Protein AF-A0A9D3YGG3-F1 (afdb_monomer)

Foldseek 3Di:
DWWKKWKWAAADPVCVVDVNTDTQFIDGHDPDDPDDDDDTHGDPPRDYDDMDIDTPDPDDDDDPDDDDDDDD

Radius of gyration: 12.68 Å; Cα contacts (8 Å, |Δi|>4): 111; chains: 1; bounding box: 32×18×36 Å

Nearest PDB structures (foldseek):
  6elt-assembly1_A  TM=4.762E-01  e=2.058E+00  Malus domestica
  4i8d-assembly1_A  TM=4.231E-01  e=9.214E+00  Trichoderma reesei

Organism: Dreissena polymorpha (NCBI:txid45954)

Secondary structure (DSSP, 8-state):
-EEEEEEEEESSHHHHTTTTSEEEEEEEEEE--SS------PPTT---SEEEEEE-SSS----S--------

Mean predicted aligned error: 5.81 Å

Sequence (72 aa):
RNTNITVLIANSLAALDTNQANVCGHYDGPPVAPHNQGRVKCAPKSTGKYVKFLHKINNVLNMCEVSFYSKM

pLDDT: mean 82.19, std 11.49, range [54.62, 93.88]

Solvent-accessible surface area (backbone atoms only — not comparable to full-atom values): 4803 Å² total; per-residue (Å²): 110,61,45,50,35,40,34,32,29,13,80,43,73,70,30,65,78,43,96,67,34,44,74,27,35,62,40,84,43,72,51,81,58,100,80,77,88,83,84,66,69,58,45,88,88,70,69,56,79,41,78,47,80,45,62,84,57,104,60,88,86,83,76,95,78,87,86,86,86,78,89,128

Structure (mmCIF, N/CA/C/O backbone):
data_AF-A0A9D3YGG3-F1
#
_entry.id   AF-A0A9D3YGG3-F1
#
loop_
_atom_site.group_PDB
_atom_site.id
_atom_site.type_symbol
_atom_site.label_atom_id
_atom_site.label_alt_id
_atom_site.label_comp_id
_atom_site.label_asym_id
_atom_site.label_entity_id
_atom_site.label_seq_id
_atom_site.pdbx_PDB_ins_code
_atom_site.Cartn_x
_atom_site.Cartn_y
_atom_site.Cartn_z
_atom_site.occupancy
_atom_site.B_iso_or_equiv
_atom_site.auth_seq_id
_atom_site.auth_comp_id
_atom_site.auth_asym_id
_atom_site.auth_atom_id
_atom_site.pdbx_PDB_model_num
ATOM 1 N N . ARG A 1 1 ? 12.586 7.018 -15.150 1.00 57.88 1 ARG A N 1
ATOM 2 C CA . ARG A 1 1 ? 11.270 7.440 -14.603 1.00 57.88 1 ARG A CA 1
ATOM 3 C C . ARG A 1 1 ? 11.205 6.951 -13.166 1.00 57.88 1 ARG A C 1
ATOM 5 O O . ARG A 1 1 ? 11.551 5.796 -12.957 1.00 57.88 1 ARG A O 1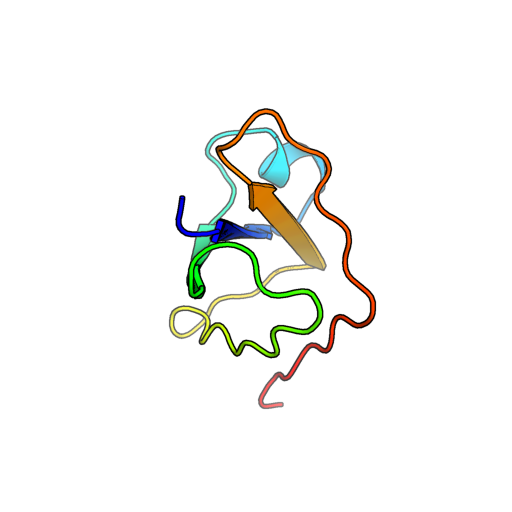
ATOM 12 N N . ASN A 1 2 ? 10.852 7.811 -12.212 1.00 62.00 2 ASN A N 1
ATOM 13 C CA . ASN A 1 2 ? 10.767 7.438 -10.796 1.00 62.00 2 ASN A CA 1
ATOM 14 C C . ASN A 1 2 ? 9.630 6.434 -10.587 1.00 62.00 2 ASN A C 1
ATOM 16 O O . ASN A 1 2 ? 8.591 6.540 -11.244 1.00 62.00 2 ASN A O 1
ATOM 20 N N . THR A 1 3 ? 9.830 5.466 -9.699 1.00 72.06 3 THR A N 1
ATOM 21 C CA . THR A 1 3 ? 8.775 4.525 -9.312 1.00 72.06 3 THR A CA 1
ATOM 22 C C . THR A 1 3 ? 7.866 5.227 -8.309 1.00 72.06 3 THR A C 1
ATOM 24 O O . THR A 1 3 ? 8.303 5.526 -7.201 1.00 72.06 3 THR A O 1
ATOM 27 N N . ASN A 1 4 ? 6.618 5.502 -8.697 1.00 84.19 4 ASN A N 1
ATOM 28 C CA . ASN A 1 4 ? 5.617 6.112 -7.820 1.00 84.19 4 ASN A CA 1
ATOM 29 C C . ASN A 1 4 ? 4.575 5.059 -7.427 1.00 84.19 4 ASN A C 1
ATOM 31 O O . ASN A 1 4 ? 3.806 4.592 -8.276 1.00 84.19 4 ASN A O 1
ATOM 35 N N . ILE A 1 5 ? 4.578 4.674 -6.150 1.00 88.12 5 ILE A N 1
ATOM 36 C CA . ILE A 1 5 ? 3.623 3.717 -5.584 1.00 88.12 5 ILE A CA 1
ATOM 37 C C . ILE A 1 5 ? 2.742 4.447 -4.579 1.00 88.12 5 ILE A C 1
ATOM 39 O O . ILE A 1 5 ? 3.234 5.101 -3.664 1.00 88.12 5 ILE A O 1
ATOM 43 N N . THR A 1 6 ? 1.431 4.304 -4.723 1.00 90.69 6 THR A N 1
ATOM 44 C CA . THR A 1 6 ? 0.454 4.733 -3.720 1.00 90.69 6 THR A CA 1
ATOM 45 C C . THR A 1 6 ? 0.002 3.523 -2.916 1.00 90.69 6 THR A C 1
ATOM 47 O O . THR A 1 6 ? -0.432 2.527 -3.489 1.00 90.69 6 THR A O 1
ATOM 50 N N . VAL A 1 7 ? 0.101 3.604 -1.594 1.00 92.25 7 VAL A N 1
ATOM 51 C CA . VAL A 1 7 ? -0.331 2.551 -0.675 1.00 92.25 7 VAL A CA 1
ATOM 52 C C . VAL A 1 7 ? -1.709 2.912 -0.141 1.00 92.25 7 VAL A C 1
ATOM 54 O O . VAL A 1 7 ? -1.883 3.957 0.488 1.00 92.25 7 VAL A O 1
ATOM 57 N N . LEU A 1 8 ? -2.687 2.048 -0.386 1.00 93.81 8 LEU A N 1
ATOM 58 C CA . LEU A 1 8 ? -4.060 2.184 0.088 1.00 93.81 8 LEU A CA 1
ATOM 59 C C . LEU A 1 8 ? -4.355 1.167 1.186 1.00 93.81 8 LEU A C 1
ATOM 61 O O . LEU A 1 8 ? -3.851 0.048 1.129 1.00 93.81 8 LEU A O 1
ATOM 65 N N . ILE A 1 9 ? -5.204 1.537 2.142 1.00 93.31 9 ILE A N 1
ATOM 66 C CA . ILE A 1 9 ? -5.656 0.677 3.237 1.00 93.31 9 ILE A CA 1
ATOM 67 C C . ILE A 1 9 ? -7.181 0.734 3.345 1.00 93.31 9 ILE A C 1
ATOM 69 O O . ILE A 1 9 ? -7.778 1.811 3.276 1.00 93.31 9 ILE A O 1
ATOM 73 N N . ALA A 1 10 ? -7.817 -0.423 3.535 1.00 93.88 10 ALA A N 1
ATOM 74 C CA . ALA A 1 10 ? -9.261 -0.514 3.731 1.00 93.88 10 ALA A CA 1
ATOM 75 C C . ALA A 1 10 ? -9.680 -1.725 4.583 1.00 93.88 10 ALA A C 1
ATOM 77 O O . ALA A 1 10 ? -8.900 -2.646 4.829 1.00 93.88 10 ALA A O 1
ATOM 78 N N . ASN A 1 11 ? -10.946 -1.745 5.013 1.00 93.31 11 ASN A N 1
ATOM 79 C CA . ASN A 1 11 ? -11.537 -2.846 5.789 1.00 93.31 11 ASN A CA 1
ATOM 80 C C . ASN A 1 11 ? -12.203 -3.937 4.929 1.00 93.31 11 ASN A C 1
ATOM 82 O O . ASN A 1 11 ? -12.566 -4.989 5.451 1.00 93.31 11 ASN A O 1
ATOM 86 N N . SER A 1 12 ? -12.326 -3.732 3.615 1.00 93.19 12 SER A N 1
ATOM 87 C CA . SER A 1 12 ? -12.844 -4.722 2.663 1.00 93.19 12 SER A CA 1
ATOM 88 C C . SER A 1 12 ? -12.103 -4.639 1.325 1.00 93.19 12 SER A C 1
ATOM 90 O O . SER A 1 12 ? -11.547 -3.593 0.989 1.00 93.19 12 SER A O 1
ATOM 92 N N . LEU A 1 13 ? -12.104 -5.731 0.551 1.00 90.31 13 LEU A N 1
ATOM 93 C CA . LEU A 1 13 ? -11.534 -5.740 -0.803 1.00 90.31 13 LEU A CA 1
ATOM 94 C C . LEU A 1 13 ? -12.282 -4.772 -1.730 1.00 90.31 13 LEU A C 1
ATOM 96 O O . LEU A 1 13 ? -11.650 -3.977 -2.410 1.00 90.31 13 LEU A O 1
ATOM 100 N N . ALA A 1 14 ? -13.618 -4.756 -1.681 1.00 90.81 14 ALA A N 1
ATOM 101 C CA . ALA A 1 14 ? -14.432 -3.840 -2.487 1.00 90.81 14 ALA A CA 1
ATOM 102 C C . ALA A 1 14 ? -14.118 -2.358 -2.204 1.00 90.81 14 ALA A C 1
ATOM 104 O O . ALA A 1 14 ? -14.148 -1.522 -3.108 1.00 90.81 14 ALA A O 1
ATOM 105 N N . ALA A 1 15 ? -13.761 -2.019 -0.961 1.00 89.75 15 ALA A N 1
ATOM 106 C CA . ALA A 1 15 ? -13.344 -0.666 -0.618 1.00 89.75 15 ALA A CA 1
ATOM 107 C C . ALA A 1 15 ? -12.002 -0.272 -1.268 1.00 89.75 15 ALA A C 1
ATOM 109 O O . ALA A 1 15 ? -11.808 0.906 -1.538 1.00 89.75 15 ALA A O 1
ATOM 110 N N . LEU A 1 16 ? -11.103 -1.223 -1.573 1.00 87.06 16 LEU A N 1
ATOM 111 C CA . LEU A 1 16 ? -9.827 -0.963 -2.268 1.00 87.06 16 LEU A CA 1
ATOM 112 C C . LEU A 1 16 ? -9.977 -0.661 -3.767 1.00 87.06 16 LEU 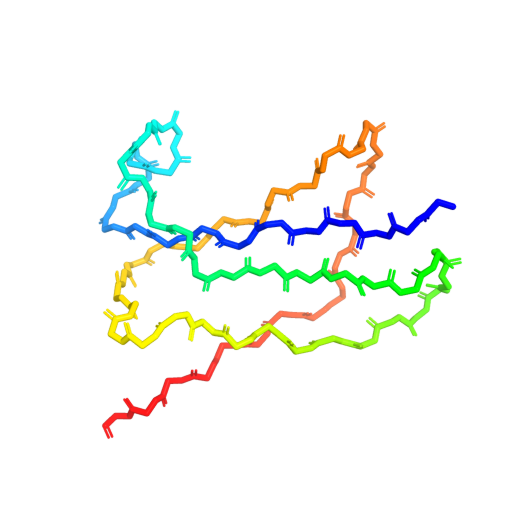A C 1
ATOM 114 O O . LEU A 1 16 ? -9.065 -0.092 -4.377 1.00 87.06 16 LEU A O 1
ATOM 118 N N . ASP A 1 17 ? -11.092 -1.078 -4.363 1.00 83.38 17 ASP A N 1
ATOM 119 C CA . ASP A 1 17 ? -11.412 -0.856 -5.778 1.00 83.38 17 ASP A CA 1
ATOM 120 C C . ASP A 1 17 ? -12.373 0.322 -5.983 1.00 83.38 17 ASP A C 1
ATOM 122 O O . ASP A 1 17 ? -12.743 0.649 -7.108 1.00 83.38 17 ASP A O 1
ATOM 126 N N . THR A 1 18 ? -12.747 0.996 -4.897 1.00 79.44 18 THR A N 1
ATOM 127 C CA . THR A 1 18 ? -13.611 2.177 -4.901 1.00 79.44 18 THR A CA 1
ATOM 128 C C . THR A 1 18 ? -12.907 3.354 -4.226 1.00 79.44 18 THR A C 1
ATOM 130 O O . THR A 1 18 ? -11.843 3.214 -3.623 1.00 79.44 18 THR A O 1
ATOM 133 N N . ASN A 1 19 ? -13.523 4.538 -4.266 1.00 73.56 19 ASN A N 1
ATOM 134 C CA . ASN A 1 19 ? -13.032 5.738 -3.573 1.00 73.56 19 ASN A CA 1
ATOM 135 C C . ASN A 1 19 ? -13.162 5.664 -2.033 1.00 73.56 19 ASN A C 1
ATOM 137 O O . ASN A 1 19 ? -13.116 6.691 -1.363 1.00 73.56 19 ASN A O 1
ATOM 141 N N . GLN A 1 20 ? -13.371 4.472 -1.465 1.00 77.69 20 GLN A N 1
ATOM 142 C CA . GLN A 1 20 ? -13.517 4.243 -0.024 1.00 77.69 20 GLN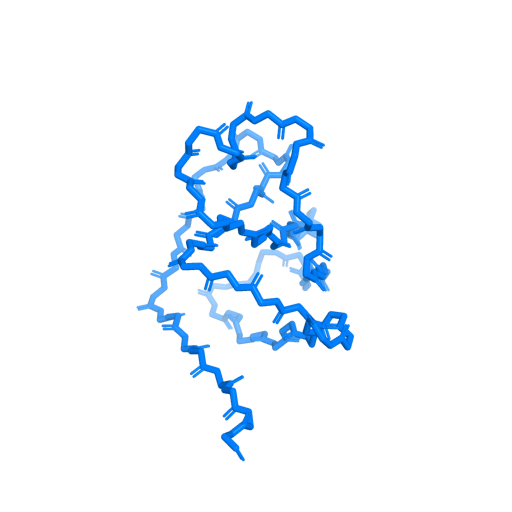 A CA 1
ATOM 143 C C . GLN A 1 20 ? -12.215 3.777 0.643 1.00 77.69 20 GLN A C 1
ATOM 145 O O . GLN A 1 20 ? -12.164 3.626 1.864 1.00 77.69 20 GLN A O 1
ATOM 150 N N . ALA A 1 21 ? -11.161 3.536 -0.137 1.00 86.38 21 ALA A N 1
ATOM 151 C CA . ALA A 1 21 ? -9.846 3.237 0.400 1.00 86.38 21 ALA A CA 1
ATOM 152 C C . ALA A 1 21 ? -9.179 4.502 0.946 1.00 86.38 21 ALA A C 1
ATOM 154 O O . ALA A 1 21 ? -9.136 5.536 0.279 1.00 86.38 21 ALA A O 1
ATOM 155 N N . ASN A 1 22 ? -8.574 4.395 2.126 1.00 88.44 22 ASN A N 1
ATOM 156 C CA . ASN A 1 22 ? -7.760 5.473 2.665 1.00 88.44 22 ASN A CA 1
ATOM 157 C C . ASN A 1 22 ? -6.351 5.388 2.087 1.00 88.44 22 ASN A C 1
ATOM 159 O O . ASN A 1 22 ? -5.730 4.322 2.087 1.00 88.44 22 ASN A O 1
ATOM 163 N N . VAL A 1 23 ? -5.814 6.519 1.638 1.00 91.25 23 VAL A N 1
ATOM 164 C CA . VAL A 1 23 ? -4.399 6.601 1.272 1.00 91.25 23 VAL A CA 1
ATOM 165 C C . VAL A 1 23 ? -3.572 6.507 2.553 1.00 91.25 23 VAL A C 1
ATOM 167 O O . VAL A 1 23 ? -3.606 7.405 3.390 1.00 91.25 23 VAL A O 1
ATOM 170 N N . CYS A 1 24 ? -2.822 5.414 2.704 1.00 91.44 24 CYS A N 1
ATOM 171 C CA . CYS A 1 24 ? -1.838 5.272 3.773 1.00 91.44 24 CYS A CA 1
ATOM 172 C C . CYS A 1 24 ? -0.634 6.169 3.478 1.00 91.44 24 CYS A C 1
ATOM 174 O O . CYS A 1 24 ? -0.205 6.914 4.351 1.00 91.44 24 CYS A O 1
ATOM 176 N N . GLY A 1 25 ? -0.092 6.136 2.261 1.00 91.00 25 GLY A N 1
ATOM 177 C CA . GLY A 1 25 ? 1.057 6.961 1.909 1.00 91.00 25 GLY A CA 1
ATOM 178 C C . GLY A 1 25 ? 1.565 6.714 0.499 1.00 91.00 25 GLY A C 1
ATOM 179 O O . GLY A 1 25 ? 0.994 5.929 -0.259 1.00 91.00 25 GLY A O 1
ATOM 180 N N . HIS A 1 26 ? 2.663 7.383 0.166 1.00 90.50 26 HIS A N 1
ATOM 181 C CA . HIS A 1 26 ? 3.305 7.293 -1.139 1.00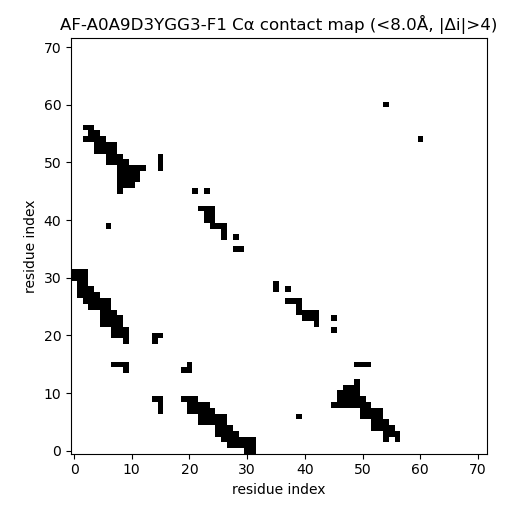 90.50 26 HIS A CA 1
ATOM 182 C C . HIS A 1 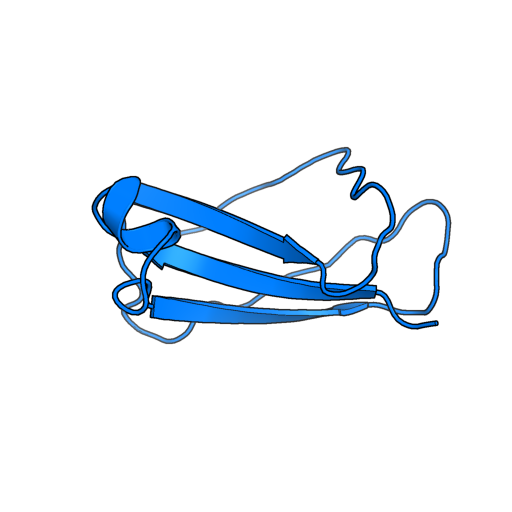26 ? 4.769 6.888 -0.989 1.00 90.50 26 HIS A C 1
ATOM 184 O O . HIS A 1 26 ? 5.445 7.281 -0.038 1.00 90.50 26 HIS A O 1
ATOM 190 N N . TYR A 1 27 ? 5.244 6.088 -1.936 1.00 86.88 27 TYR A N 1
ATOM 191 C CA . TYR A 1 27 ? 6.657 5.833 -2.153 1.00 86.88 27 TYR A CA 1
ATOM 192 C C . TYR A 1 27 ? 7.074 6.504 -3.454 1.00 86.88 27 TYR A C 1
ATOM 194 O O . TYR A 1 27 ? 6.617 6.109 -4.529 1.00 86.88 27 TYR A O 1
ATOM 202 N N . ASP A 1 28 ? 7.961 7.484 -3.330 1.00 81.19 28 ASP A N 1
ATOM 203 C CA . ASP A 1 28 ? 8.646 8.122 -4.445 1.00 81.19 28 ASP A CA 1
ATOM 204 C C . ASP A 1 28 ? 10.075 7.583 -4.497 1.00 81.19 28 ASP A C 1
ATOM 206 O O . ASP A 1 28 ? 11.007 8.144 -3.922 1.00 81.19 28 ASP A O 1
ATOM 210 N N . GLY A 1 29 ? 10.224 6.419 -5.124 1.00 71.50 29 GLY A N 1
ATOM 211 C CA . GLY A 1 29 ? 11.510 5.745 -5.246 1.00 71.50 29 GLY A CA 1
ATOM 212 C C . GLY A 1 29 ? 12.381 6.329 -6.359 1.00 71.50 29 GLY A C 1
ATOM 213 O O . GLY A 1 29 ? 11.855 6.897 -7.326 1.00 71.50 29 GLY A O 1
ATOM 214 N N . PRO A 1 30 ? 13.713 6.146 -6.277 1.00 66.19 30 PRO A N 1
ATOM 215 C CA . PRO A 1 30 ? 14.611 6.542 -7.350 1.00 66.19 30 PRO A CA 1
ATOM 216 C C . PRO A 1 30 ? 14.239 5.826 -8.658 1.00 66.19 30 PRO A C 1
ATOM 218 O O . PRO A 1 30 ? 13.604 4.763 -8.641 1.00 66.19 30 PRO A O 1
ATOM 221 N N . PRO A 1 31 ? 14.604 6.400 -9.814 1.00 58.41 31 PRO A N 1
ATOM 222 C CA . PRO A 1 31 ? 14.302 5.799 -11.100 1.00 58.41 31 PRO A CA 1
ATOM 223 C C . PRO A 1 31 ? 14.968 4.426 -11.204 1.00 58.41 31 PRO A C 1
ATOM 225 O O . PRO A 1 31 ? 16.185 4.332 -11.134 1.00 58.41 31 PRO A O 1
ATOM 228 N N . VAL A 1 32 ? 14.129 3.392 -11.338 1.00 57.81 32 VAL A N 1
ATOM 229 C CA . VAL A 1 32 ? 14.426 1.990 -11.684 1.00 57.81 32 VAL A CA 1
ATOM 230 C C . VAL A 1 32 ? 15.891 1.584 -11.460 1.00 57.81 32 VAL A C 1
ATOM 232 O O . VAL A 1 32 ? 16.688 1.557 -12.393 1.00 57.81 32 VAL A O 1
ATOM 235 N N . ALA A 1 33 ? 16.232 1.246 -10.219 1.00 55.59 33 ALA A N 1
ATOM 236 C CA . ALA A 1 33 ? 17.437 0.484 -9.910 1.00 55.59 33 ALA A CA 1
ATOM 237 C C . ALA A 1 33 ? 17.012 -0.937 -9.488 1.00 55.59 33 ALA A C 1
ATOM 239 O O . ALA A 1 33 ? 15.921 -1.099 -8.932 1.00 55.59 33 ALA A O 1
ATOM 240 N N . PRO A 1 34 ? 17.818 -1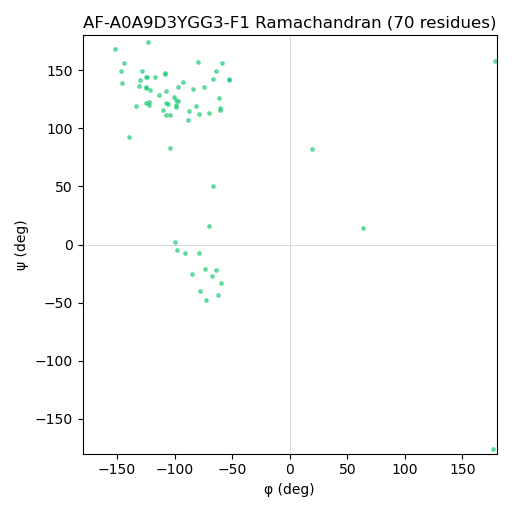.974 -9.779 1.00 54.62 34 PRO A N 1
ATOM 241 C CA . PRO A 1 34 ? 17.399 -3.378 -9.692 1.00 54.62 34 PRO A CA 1
ATOM 242 C C . PRO A 1 34 ? 17.036 -3.849 -8.275 1.00 54.62 34 PRO A C 1
ATOM 244 O O . PRO A 1 34 ? 16.267 -4.796 -8.132 1.00 54.62 34 PRO A O 1
ATOM 247 N N . HIS A 1 35 ? 17.525 -3.172 -7.231 1.00 56.78 35 HIS A N 1
ATOM 248 C CA . HIS A 1 35 ? 17.224 -3.492 -5.836 1.00 56.78 35 HIS A CA 1
ATOM 249 C C . HIS A 1 35 ? 17.014 -2.206 -5.035 1.00 56.78 35 HIS A C 1
ATOM 251 O O . HIS A 1 35 ? 17.962 -1.617 -4.524 1.00 56.78 35 HIS A O 1
ATOM 257 N N . ASN A 1 36 ? 15.760 -1.767 -4.930 1.00 68.06 36 ASN A N 1
ATOM 258 C CA . ASN A 1 36 ? 15.390 -0.605 -4.129 1.00 68.06 36 ASN A CA 1
ATOM 259 C C . ASN A 1 36 ? 14.647 -1.051 -2.874 1.00 68.06 36 ASN A C 1
ATOM 261 O O . ASN A 1 36 ? 13.592 -1.677 -2.954 1.00 68.06 36 ASN A O 1
ATOM 265 N N . GLN A 1 37 ? 15.191 -0.688 -1.715 1.00 76.44 37 GLN A N 1
ATOM 266 C CA . GLN A 1 37 ? 14.470 -0.753 -0.451 1.00 76.44 37 GLN A CA 1
ATOM 267 C C . GLN A 1 37 ? 13.809 0.600 -0.184 1.00 76.44 37 GLN A C 1
ATOM 269 O O . GLN A 1 37 ? 14.373 1.662 -0.453 1.00 76.44 37 GLN A O 1
ATOM 274 N N . GLY A 1 38 ? 12.588 0.563 0.333 1.00 81.75 38 GLY A N 1
ATOM 275 C CA . GLY A 1 38 ? 11.795 1.749 0.612 1.00 81.75 38 GLY A CA 1
ATOM 276 C C . GLY A 1 38 ? 10.933 1.545 1.842 1.00 81.75 38 GLY A C 1
ATOM 277 O O . GLY A 1 38 ? 10.499 0.432 2.129 1.00 81.75 38 GLY A O 1
ATOM 278 N N . ARG A 1 39 ? 10.669 2.628 2.575 1.00 87.44 39 ARG A N 1
ATOM 279 C CA . ARG A 1 39 ? 9.727 2.618 3.694 1.00 87.44 39 ARG A CA 1
ATOM 280 C C . ARG A 1 39 ? 8.675 3.690 3.467 1.00 87.44 39 ARG A C 1
ATOM 282 O O . ARG A 1 39 ? 9.005 4.867 3.367 1.00 87.44 39 ARG A O 1
ATOM 289 N N . VAL A 1 40 ? 7.413 3.276 3.434 1.00 89.56 40 VAL A N 1
ATOM 290 C CA . VAL A 1 40 ? 6.268 4.189 3.431 1.00 89.56 40 VAL A CA 1
ATOM 291 C C . VAL A 1 40 ? 5.771 4.319 4.858 1.00 89.56 40 VAL A C 1
ATOM 293 O O . VAL A 1 40 ? 5.447 3.324 5.505 1.00 89.56 40 VAL A O 1
ATOM 296 N N . LYS A 1 41 ? 5.718 5.549 5.364 1.00 90.50 41 LYS A N 1
ATOM 297 C CA . LYS A 1 41 ? 5.075 5.829 6.644 1.00 90.50 41 LYS A CA 1
ATOM 298 C C . LYS A 1 41 ? 3.596 6.085 6.382 1.00 90.50 41 LYS A C 1
ATOM 300 O O . LYS A 1 41 ? 3.267 7.069 5.725 1.00 90.50 41 LYS A O 1
ATOM 305 N N . CYS A 1 42 ? 2.727 5.213 6.891 1.00 90.50 42 CYS A N 1
ATOM 306 C CA . CYS A 1 42 ? 1.294 5.452 6.788 1.00 90.50 42 CYS A CA 1
ATOM 307 C C . CYS A 1 42 ? 0.878 6.703 7.568 1.00 90.50 42 CYS A C 1
ATOM 309 O O . CYS A 1 42 ? 1.452 7.017 8.619 1.00 90.50 42 CYS A O 1
ATOM 311 N N . ALA A 1 43 ? -0.163 7.374 7.080 1.00 88.56 43 ALA A N 1
ATOM 312 C CA . ALA A 1 43 ? -0.840 8.439 7.791 1.00 88.56 43 ALA A CA 1
ATOM 313 C C . ALA A 1 43 ? -1.252 7.957 9.198 1.00 88.56 43 ALA A C 1
ATOM 315 O O . ALA A 1 43 ? -1.636 6.789 9.365 1.00 88.56 43 ALA A O 1
ATOM 316 N N . PRO A 1 44 ? -1.176 8.820 10.226 1.00 86.50 44 PRO A N 1
ATOM 317 C CA . PRO A 1 44 ? -1.559 8.449 11.583 1.00 86.50 44 PRO A CA 1
ATOM 318 C C . PRO A 1 44 ? -2.971 7.853 11.631 1.00 86.50 44 PRO A C 1
ATOM 320 O O . PRO A 1 44 ? -3.866 8.337 10.946 1.00 86.50 44 PRO A O 1
ATOM 323 N N . LYS A 1 45 ? -3.173 6.825 12.467 1.00 84.69 45 LYS A N 1
ATOM 324 C CA . LYS A 1 45 ? -4.461 6.120 12.645 1.00 84.69 45 LYS A CA 1
ATOM 325 C C . LYS A 1 45 ? -4.985 5.383 11.400 1.00 84.69 45 LYS A C 1
ATOM 327 O O . LYS A 1 45 ? -6.140 4.963 11.392 1.00 84.69 45 LYS A O 1
ATOM 332 N N . SER A 1 46 ? -4.150 5.177 10.379 1.00 88.25 46 SER A N 1
ATOM 333 C CA . SER A 1 46 ? -4.489 4.277 9.272 1.00 88.25 46 SER A CA 1
ATOM 334 C C . SER A 1 46 ? -4.715 2.867 9.811 1.00 88.25 46 SER A C 1
ATOM 336 O O . SER A 1 46 ? -3.795 2.247 10.341 1.00 88.25 46 SER A O 1
ATOM 338 N N . THR A 1 47 ? -5.941 2.374 9.685 1.00 89.12 47 THR A N 1
ATOM 339 C CA . THR A 1 47 ? -6.337 1.028 10.103 1.00 89.12 47 THR A CA 1
ATOM 340 C C . THR A 1 47 ? -7.071 0.352 8.957 1.00 89.12 47 THR A C 1
ATOM 342 O O . THR A 1 47 ? -7.811 0.991 8.207 1.00 89.12 47 THR A O 1
ATOM 345 N N . GLY A 1 48 ? -6.829 -0.943 8.789 1.00 90.25 48 GLY A N 1
ATOM 346 C CA . GLY A 1 48 ? -7.494 -1.727 7.765 1.00 90.25 48 GLY A CA 1
ATOM 347 C C . GLY A 1 48 ? -7.029 -3.168 7.751 1.00 90.25 48 GLY A C 1
ATOM 348 O O . GLY A 1 48 ? -5.945 -3.498 8.225 1.00 90.25 48 GLY A O 1
ATOM 349 N N . LYS A 1 49 ? -7.877 -4.020 7.185 1.00 92.62 49 LYS A N 1
ATOM 350 C CA . LYS A 1 49 ? -7.602 -5.442 6.979 1.00 92.62 49 LYS A CA 1
ATOM 351 C C . LYS A 1 49 ? -6.829 -5.703 5.683 1.00 92.62 49 LYS A C 1
ATOM 353 O O . LYS A 1 49 ? -6.139 -6.711 5.582 1.00 92.62 49 LYS A O 1
ATOM 358 N N . TYR A 1 50 ? -6.949 -4.814 4.700 1.00 93.62 50 TYR A N 1
ATOM 359 C CA . TYR A 1 50 ? -6.373 -4.990 3.372 1.00 93.62 50 TYR A CA 1
ATOM 360 C C . TYR A 1 50 ? -5.480 -3.813 2.998 1.00 93.62 50 TYR A C 1
ATOM 362 O O . TYR A 1 50 ? -5.801 -2.664 3.310 1.00 93.62 50 TYR A O 1
ATOM 370 N N . VAL A 1 51 ? -4.394 -4.113 2.282 1.00 93.31 51 VAL A N 1
ATOM 371 C CA . VAL A 1 51 ? -3.458 -3.126 1.736 1.00 93.31 51 VAL A CA 1
ATOM 372 C C . VAL A 1 51 ? -3.314 -3.337 0.231 1.00 93.31 51 VAL A C 1
ATOM 374 O O . VAL A 1 51 ? -3.165 -4.472 -0.219 1.00 93.31 51 VAL A O 1
ATOM 377 N N . LYS A 1 52 ? -3.340 -2.254 -0.550 1.00 92.31 52 LYS A N 1
ATOM 378 C CA . LYS A 1 52 ? -3.145 -2.275 -2.008 1.00 92.31 52 LYS A CA 1
ATOM 379 C C . LYS A 1 52 ? -2.021 -1.333 -2.413 1.00 92.31 52 LYS A C 1
ATOM 381 O O . LYS A 1 52 ? -1.977 -0.190 -1.967 1.00 92.31 52 LYS A O 1
ATOM 386 N N . PHE A 1 53 ? -1.147 -1.806 -3.296 1.00 90.38 53 PHE A N 1
ATOM 387 C CA . PHE A 1 53 ? -0.060 -1.027 -3.883 1.00 90.38 53 PHE A CA 1
ATOM 388 C C . PHE A 1 53 ? -0.442 -0.644 -5.312 1.00 90.38 53 PHE A C 1
ATOM 390 O O . PHE A 1 53 ? -0.551 -1.499 -6.187 1.00 90.38 53 PHE A O 1
ATOM 397 N N . LEU A 1 54 ? -0.681 0.643 -5.548 1.00 88.44 54 LEU A N 1
ATOM 398 C CA . LEU A 1 54 ? -1.017 1.188 -6.858 1.00 88.44 54 LEU A CA 1
ATOM 399 C C . LEU A 1 54 ? 0.225 1.787 -7.510 1.00 88.44 54 LEU A C 1
ATOM 401 O O . LEU A 1 54 ? 0.781 2.760 -7.006 1.00 88.44 54 LEU A O 1
ATOM 405 N N . HIS A 1 55 ? 0.620 1.246 -8.657 1.00 84.25 55 HIS A N 1
ATOM 406 C CA . HIS A 1 55 ? 1.702 1.768 -9.484 1.00 84.25 55 HIS A CA 1
ATOM 407 C C . HIS A 1 55 ? 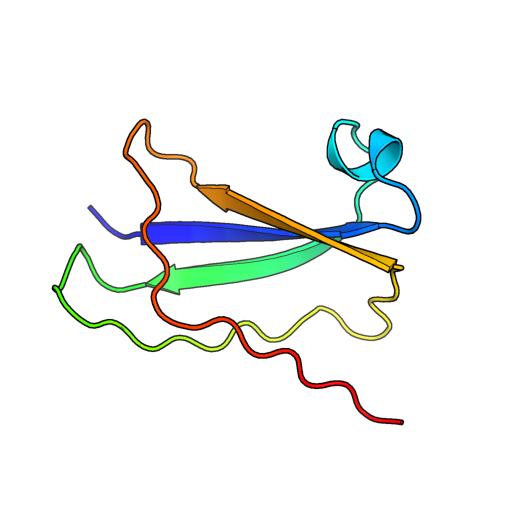1.104 2.456 -10.718 1.00 84.25 55 HIS A C 1
ATOM 409 O O . HIS A 1 55 ? 0.369 1.833 -11.477 1.00 84.25 55 HIS A O 1
ATOM 415 N N . LYS A 1 56 ? 1.381 3.753 -10.908 1.00 71.81 56 LYS A N 1
ATOM 416 C CA . LYS A 1 56 ? 0.761 4.566 -11.979 1.00 71.81 56 LYS A CA 1
ATOM 417 C C . LYS A 1 56 ? 1.364 4.355 -13.372 1.00 71.81 56 LYS A C 1
ATOM 419 O O . LYS A 1 56 ? 0.869 4.917 -14.344 1.00 71.81 56 LYS A O 1
ATOM 424 N N . ILE A 1 57 ? 2.457 3.607 -13.477 1.00 69.81 57 ILE A N 1
ATOM 425 C CA . ILE A 1 57 ? 3.123 3.340 -14.752 1.00 69.81 57 ILE A CA 1
ATOM 426 C C . ILE A 1 57 ? 2.621 1.984 -15.251 1.00 69.81 57 ILE A C 1
ATOM 428 O O . ILE A 1 57 ? 2.576 1.045 -14.461 1.00 69.81 57 ILE A O 1
ATOM 432 N N . ASN A 1 58 ? 2.288 1.879 -16.545 1.00 64.75 58 ASN A N 1
ATOM 433 C CA . ASN A 1 58 ? 1.882 0.642 -17.241 1.00 64.75 58 ASN A CA 1
ATOM 434 C C . ASN A 1 58 ? 3.030 -0.387 -17.338 1.00 64.75 58 ASN A C 1
ATOM 436 O O . ASN A 1 58 ? 3.354 -0.878 -18.413 1.00 64.75 58 ASN A O 1
ATOM 440 N N . ASN A 1 59 ? 3.680 -0.671 -16.218 1.00 67.62 59 ASN A N 1
ATOM 441 C CA . ASN A 1 59 ? 4.776 -1.604 -16.065 1.00 67.62 59 ASN A CA 1
ATOM 442 C C . ASN A 1 59 ? 4.450 -2.555 -14.918 1.00 67.62 59 ASN A C 1
ATOM 444 O O . ASN A 1 59 ? 3.807 -2.176 -13.935 1.00 67.62 59 ASN A O 1
ATOM 448 N N . VAL A 1 60 ? 4.962 -3.776 -15.034 1.00 76.75 60 VAL A N 1
ATOM 449 C CA . VAL A 1 60 ? 4.864 -4.795 -13.991 1.00 76.75 60 VAL A CA 1
ATOM 450 C C . VAL A 1 60 ? 5.567 -4.298 -12.725 1.00 76.75 60 VAL A C 1
ATOM 452 O O . VAL A 1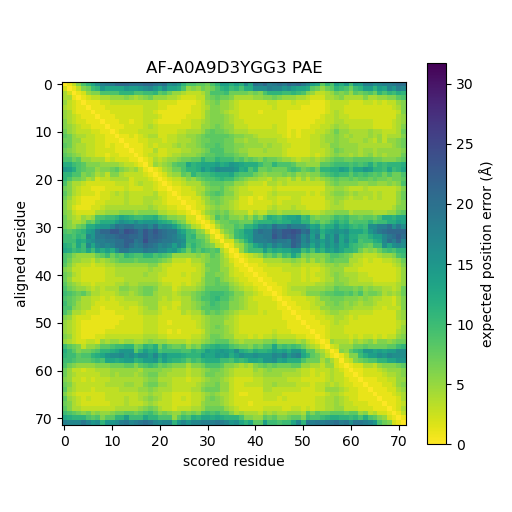 60 ? 6.733 -3.899 -12.768 1.00 76.75 60 VAL A O 1
ATOM 455 N N . LEU A 1 61 ? 4.852 -4.313 -11.599 1.00 79.12 61 LEU A N 1
ATOM 456 C CA . LEU A 1 61 ? 5.424 -4.067 -10.280 1.00 79.12 61 LEU A CA 1
ATOM 457 C C . LEU A 1 61 ? 5.910 -5.402 -9.705 1.00 79.12 61 LEU A C 1
ATOM 459 O O . LEU A 1 61 ? 5.098 -6.227 -9.297 1.00 79.12 61 LEU A O 1
ATOM 463 N N . ASN A 1 62 ? 7.227 -5.594 -9.655 1.00 81.25 62 ASN A N 1
ATOM 464 C CA . ASN A 1 62 ? 7.848 -6.740 -8.994 1.00 81.25 62 ASN A CA 1
ATOM 465 C C . ASN A 1 62 ? 8.325 -6.325 -7.600 1.00 81.25 62 ASN A C 1
ATOM 467 O O . ASN A 1 62 ? 9.091 -5.372 -7.467 1.00 81.25 62 ASN A O 1
ATOM 471 N N . MET A 1 63 ? 7.878 -7.039 -6.568 1.00 84.12 63 MET A N 1
ATOM 472 C CA . MET A 1 63 ? 8.275 -6.812 -5.177 1.00 84.12 63 MET A CA 1
ATOM 473 C C . MET A 1 63 ? 8.880 -8.100 -4.625 1.00 84.12 63 MET A C 1
ATOM 475 O O . MET A 1 63 ? 8.220 -9.135 -4.639 1.00 84.12 63 MET A O 1
ATOM 479 N N . CYS A 1 64 ? 10.125 -8.038 -4.150 1.00 86.81 64 CYS A N 1
ATOM 480 C CA . CYS A 1 64 ? 10.793 -9.199 -3.554 1.00 86.81 64 CYS A CA 1
ATOM 481 C C . CYS A 1 64 ? 10.323 -9.454 -2.119 1.00 86.81 64 CYS A C 1
ATOM 483 O O . CYS A 1 64 ? 10.142 -10.597 -1.719 1.00 86.81 64 CYS A O 1
ATOM 485 N N . GLU A 1 65 ? 10.127 -8.383 -1.350 1.00 88.94 65 GLU A N 1
ATOM 486 C CA . GLU A 1 65 ? 9.710 -8.452 0.045 1.00 88.94 65 GLU A CA 1
ATOM 487 C C . GLU A 1 65 ? 8.793 -7.272 0.378 1.00 88.94 65 GLU A C 1
ATOM 489 O O . GLU A 1 65 ? 9.036 -6.139 -0.048 1.00 88.94 65 GLU A O 1
ATOM 494 N N . VAL A 1 66 ? 7.740 -7.545 1.150 1.00 91.75 66 VAL A N 1
ATOM 495 C CA . VAL A 1 66 ? 6.830 -6.539 1.697 1.00 91.75 66 VAL A CA 1
ATOM 496 C C . VAL A 1 66 ? 6.618 -6.845 3.173 1.00 91.75 66 VAL A C 1
ATOM 498 O O . VAL A 1 66 ? 6.092 -7.899 3.522 1.00 91.75 66 VAL A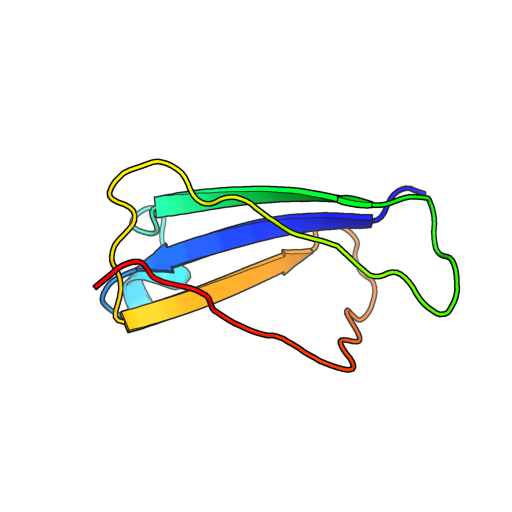 O 1
ATOM 501 N N . SER A 1 67 ? 6.993 -5.893 4.024 1.00 93.25 67 SER A N 1
ATOM 502 C CA . SER A 1 67 ? 6.909 -6.015 5.480 1.00 93.25 67 SER A CA 1
ATOM 503 C C . SER A 1 67 ? 6.034 -4.905 6.061 1.00 93.25 67 SER A C 1
ATOM 505 O O . SER A 1 67 ? 6.180 -3.730 5.712 1.00 93.25 67 SER A O 1
ATOM 507 N N . PHE A 1 68 ? 5.118 -5.279 6.956 1.00 92.00 68 PHE A N 1
ATOM 508 C CA . PHE A 1 68 ? 4.197 -4.363 7.629 1.00 92.00 68 PHE A CA 1
ATOM 509 C C . PHE A 1 68 ? 4.593 -4.190 9.091 1.00 92.00 68 PHE A C 1
ATOM 511 O O . PHE A 1 68 ? 4.809 -5.166 9.805 1.00 92.00 68 PHE A O 1
ATOM 518 N N . TYR A 1 69 ? 4.642 -2.939 9.545 1.00 91.25 69 TYR A N 1
ATOM 519 C CA . TYR A 1 69 ? 4.946 -2.598 10.930 1.00 91.25 69 TYR A CA 1
ATOM 520 C C . TYR A 1 69 ? 3.796 -1.780 11.504 1.00 91.25 69 TYR A C 1
ATOM 522 O O . TYR A 1 69 ? 3.502 -0.686 11.020 1.00 91.25 69 TYR A O 1
ATOM 530 N N . SER A 1 70 ? 3.168 -2.291 12.556 1.00 84.88 70 SER A N 1
ATOM 531 C CA . SER A 1 70 ? 2.170 -1.572 13.344 1.00 84.88 70 SER A CA 1
ATOM 532 C C . SER A 1 70 ? 2.676 -1.401 14.769 1.00 84.88 70 SER A C 1
ATOM 534 O O . SER A 1 70 ? 3.322 -2.294 15.316 1.00 84.88 70 SER A O 1
ATOM 536 N N . LYS A 1 71 ? 2.366 -0.262 15.391 1.00 74.00 71 LYS A N 1
ATOM 537 C CA . LYS A 1 71 ? 2.460 -0.153 16.848 1.00 74.00 71 LYS A CA 1
ATOM 538 C C . LYS A 1 71 ? 1.189 -0.770 17.427 1.00 74.00 71 LYS A C 1
ATOM 540 O O . LYS A 1 71 ? 0.106 -0.321 17.055 1.00 74.00 71 LYS A O 1
ATOM 545 N N . MET A 1 72 ? 1.352 -1.822 18.227 1.00 58.03 72 MET A N 1
ATOM 546 C CA . MET A 1 72 ? 0.295 -2.369 19.082 1.00 58.03 72 MET A CA 1
ATOM 547 C C . MET A 1 72 ? 0.109 -1.474 20.302 1.00 58.03 72 MET A C 1
ATOM 549 O O . MET A 1 72 ? 1.138 -0.939 20.779 1.00 58.03 72 MET A O 1
#